Protein 8JZA (pdb70)

B-factor: mean 22.75, std 13.38, range [10.28, 142.74]

Sequence (127 aa):
DVQLQASGGGSVQTGGSLRLSCAASGYSGSRYSMAWFRQVPGKEREEGLAFINDDGSRTHYEGSAKDRFGISRDNAQNTTMYLQQMNGLKPEDTAMYYCCAARESTWWIITVPLGEAEYPYWGQQGTQVTVSS

Secondary structure (DSSP, 8-state):
--EEEEE--EEEETT--EEEEEEEE--SS---EEEEEEE-TTS--EEEEEE-TTSS-EEE-TTHHHHEEEEEETTTTEEEEEE-S--GGG-EEEEEEEES---SSS---SGGG--EE---EEEEEE-

Solvent-accessible surface area: 6686 Å² total; per-residue (Å²): 141,25,114,16,122,8,51,37,32,32,102,24,137,54,54,17,66,35,142,0,26,0,42,20,66,36,227,69,88,42,124,24,0,2,0,0,2,45,74,31,97,78,122,139,69,102,17,7,0,1,1,3,37,76,31,62,66,48,40,40,67,51,50,2,131,129,43,14,25,12,58,39,47,34,102,111,72,13,0,32,0,88,0,52,33,1,86,58,124,2,28,1,62,0,45,0,0,0,35,106,68,73,18,156,156,94,28,11,83,39,67,106,78,5,93,72,72,10,157,28,17,78,0,55,7,72,124

Nearest PDB structures (foldseek):
  8jza-assembly1_A  TM=1.008E+00  e=4.138E-26  Camelus dromedarius
  4dka-assembly2_B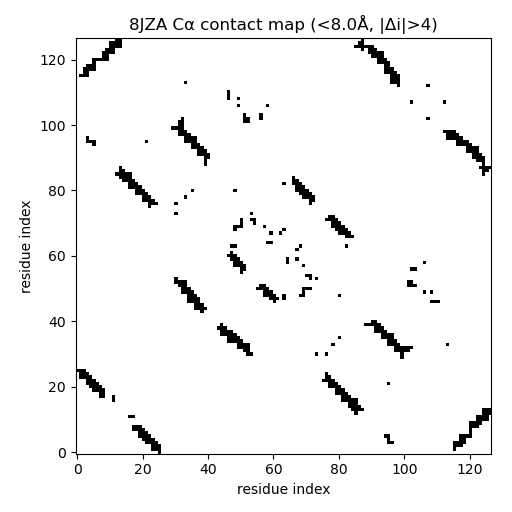  TM=9.286E-01  e=1.808E-17  Lama glama
  4tvs-assembly2_b  TM=9.311E-01  e=6.596E-17  Vicugna pacos
  6f0d-assembly2_A  TM=9.238E-01  e=1.403E-16  Lama glama
  8sos-assembly1_G-2  TM=9.219E-01  e=2.539E-16  Lama glama

Foldseek 3Di:
DKAKDKDFADEDEAQAKTKIKIAIDDPDPFQWWKFKWWDFPPGDIFTAKTAFRQRPDIDGPDCCVVFWDKDDDPVRRMIMIMGGRDDQRPFTWMKMFTDRDGDDPDTPTDPVRTPYIHGTGTHGYYD

Radius of gyration: 13.73 Å; Cα contacts (8 Å, |Δi|>4): 349; chains: 1; bounding box: 38×22×36 Å

Structure (mmCIF, N/CA/C/O backbone):
data_8JZA
#
_entry.id   8JZA
#
_cell.length_a   38.751
_cell.length_b   47.589
_cell.length_c   64.237
_cell.angle_alpha   90.000
_cell.angle_beta   90.000
_cell.angle_gamma   90.000
#
_symmetry.space_group_name_H-M   'P 21 21 21'
#
loop_
_entity.id
_entity.type
_entity.pdbx_description
1 polymer 'single domain antibody kt75 of human Thyroglobulin'
2 non-polymer 'ACETATE ION'
3 non-polymer 'POTASSIUM ION'
4 water water
#
loop_
_atom_site.group_PDB
_atom_site.id
_atom_site.type_symbol
_atom_site.label_atom_id
_atom_site.label_alt_id
_atom_site.label_comp_id
_atom_site.label_asym_id
_atom_site.label_entity_id
_atom_site.label_seq_id
_atom_site.pdbx_PDB_ins_code
_atom_site.Cartn_x
_atom_site.Cartn_y
_atom_site.Cartn_z
_atom_site.occupancy
_atom_site.B_iso_or_equiv
_atom_site.auth_seq_id
_atom_site.auth_comp_id
_atom_site.auth_asym_id
_atom_site.auth_atom_id
_atom_site.pdbx_PDB_model_num
ATOM 1 N N . ASP A 1 2 ? 2.433 -3.804 23.279 1.000 58.133 2 ASP A N 1
ATOM 2 C CA . ASP A 1 2 ? 2.362 -3.628 21.802 1.000 52.266 2 ASP A CA 1
ATOM 3 C C . ASP A 1 2 ? 3.025 -2.307 21.401 1.000 48.284 2 ASP A C 1
ATOM 4 O O . ASP A 1 2 ? 2.378 -1.334 21.037 1.000 62.838 2 ASP A O 1
ATOM 13 N N . VAL A 1 3 ? 4.342 -2.286 21.481 1.000 37.607 3 VAL A N 1
ATOM 14 C CA . VAL A 1 3 ? 5.141 -1.107 21.214 1.000 32.033 3 VAL A CA 1
ATOM 15 C C . VAL A 1 3 ? 5.903 -1.430 19.940 1.000 33.058 3 VAL A C 1
ATOM 16 O O . VAL A 1 3 ? 6.492 -2.508 19.850 1.000 38.261 3 VAL A O 1
ATOM 29 N N . GLN A 1 4 ? 5.918 -0.501 18.978 1.000 29.343 4 GLN A N 1
ATOM 30 C CA . GLN A 1 4 ? 6.714 -0.691 17.780 1.000 29.573 4 GLN A CA 1
ATOM 31 C C . GLN A 1 4 ? 7.622 0.525 17.635 1.000 23.682 4 GLN A C 1
ATOM 32 O O . GLN A 1 4 ? 7.179 1.643 17.890 1.000 30.437 4 GLN A O 1
ATOM 46 N N . LEU A 1 5 ? 8.895 0.256 17.324 1.000 22.265 5 LEU A N 1
ATOM 47 C CA . LEU A 1 5 ? 9.914 1.284 17.113 1.000 19.692 5 LEU A CA 1
ATOM 48 C C . LEU A 1 5 ? 10.420 1.202 15.673 1.000 22.057 5 LEU A C 1
ATOM 49 O O . LEU A 1 5 ? 10.753 0.121 15.186 1.000 25.382 5 LEU A O 1
ATOM 65 N N . GLN A 1 6 ? 10.548 2.372 15.049 1.000 24.232 6 GLN A N 1
ATOM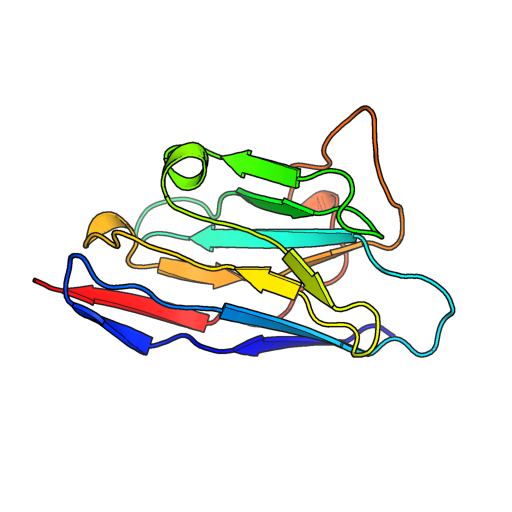 66 C CA . GLN A 1 6 ? 11.124 2.483 13.720 1.000 28.585 6 GLN A CA 1
ATOM 67 C C . GLN A 1 6 ? 12.260 3.497 13.707 1.000 23.582 6 GLN A C 1
ATOM 68 O O . GLN A 1 6 ? 12.048 4.674 13.995 1.000 28.697 6 GLN A O 1
ATOM 80 N N . ALA A 1 7 ? 13.482 2.991 13.436 1.000 26.712 7 ALA A N 1
ATOM 81 C CA . ALA A 1 7 ? 14.668 3.829 13.297 1.000 24.395 7 ALA A CA 1
ATOM 82 C C . ALA A 1 7 ? 14.895 4.211 11.837 1.000 27.174 7 ALA A C 1
ATOM 83 O O . ALA A 1 7 ? 14.746 3.398 10.909 1.000 38.051 7 ALA A O 1
ATOM 89 N N . SER A 1 8 ? 15.270 5.476 11.655 1.000 25.937 8 SER A N 1
ATOM 90 C CA . SER A 1 8 ? 15.521 5.989 10.322 1.000 28.899 8 SER A CA 1
ATOM 91 C C . SER A 1 8 ? 16.543 7.099 10.350 1.000 24.990 8 SER A C 1
ATOM 92 O O . SER A 1 8 ? 16.891 7.579 11.416 1.000 22.562 8 SER A O 1
ATOM 99 N N . GLY A 1 9 ? 17.002 7.445 9.153 1.000 26.497 9 GLY A N 1
ATOM 100 C CA . GLY A 1 9 ? 17.906 8.552 8.972 1.000 23.189 9 GLY A CA 1
ATOM 101 C C . GLY A 1 9 ? 19.331 8.123 8.668 1.000 24.409 9 GLY A C 1
ATOM 102 O O . GLY A 1 9 ? 20.162 8.981 8.465 1.000 29.276 9 GLY A O 1
ATOM 106 N N . GLY A 1 10 ? 19.610 6.833 8.624 1.000 26.107 10 GLY A N 1
ATOM 107 C CA . GLY A 1 10 ? 20.956 6.384 8.332 1.000 27.194 10 GLY A CA 1
ATOM 108 C C . GLY A 1 10 ? 21.337 6.619 6.873 1.000 27.267 10 GLY A C 1
ATOM 109 O O . GLY A 1 10 ? 20.539 6.969 6.022 1.000 32.821 10 GLY A O 1
ATOM 113 N N . GLY A 1 11 ? 22.612 6.423 6.607 1.000 25.851 11 GLY A N 1
ATOM 114 C CA . GLY A 1 11 ? 23.130 6.524 5.261 1.000 28.968 11 GLY A CA 1
ATOM 115 C C . GLY A 1 11 ? 24.614 6.828 5.299 1.000 25.734 11 GLY A C 1
ATOM 116 O O . GLY A 1 11 ? 25.278 6.569 6.298 1.000 25.808 11 GLY A O 1
ATOM 120 N N . SER A 1 12 ? 25.082 7.375 4.180 1.000 27.749 12 SER A N 1
ATOM 121 C CA . SER A 1 12 ? 26.480 7.662 3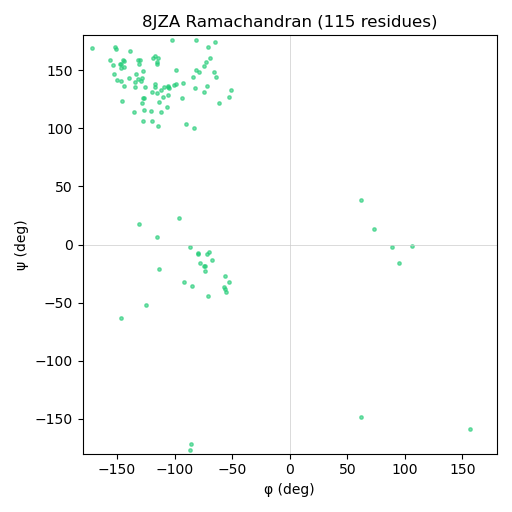.939 1.000 28.236 12 SER A CA 1
ATOM 122 C C . SER A 1 12 ? 26.712 9.139 4.188 1.000 29.872 12 SER A C 1
ATOM 123 O O . SER A 1 12 ? 25.889 9.967 3.793 1.000 40.283 12 SER A O 1
ATOM 130 N N . VAL A 1 13 ? 27.806 9.456 4.865 1.000 26.781 13 VAL A N 1
ATOM 131 C CA . VAL A 1 13 ? 28.119 10.843 5.148 1.000 28.671 13 VAL A CA 1
ATOM 132 C C . VAL A 1 13 ? 29.629 11.030 5.075 1.000 24.084 13 VAL A C 1
ATOM 133 O O . VAL A 1 13 ? 30.401 10.077 5.203 1.000 26.237 13 VAL A O 1
ATOM 143 N N . GLN A 1 14 ? 30.032 12.258 4.750 1.000 26.279 14 GLN A N 1
ATOM 144 C CA . GLN A 1 14 ? 31.450 12.546 4.664 1.000 28.397 14 GLN A CA 1
ATOM 145 C C . GLN A 1 14 ? 31.988 12.809 6.068 1.000 26.013 14 GLN A C 1
ATOM 146 O O . GLN A 1 14 ? 31.297 13.394 6.877 1.000 24.180 14 GLN A O 1
ATOM 157 N N . THR A 1 15 ? 33.255 12.496 6.320 1.000 24.862 15 THR A N 1
ATOM 158 C CA . THR A 1 15 ? 33.928 12.876 7.550 1.000 23.646 15 THR A CA 1
ATOM 159 C C . THR A 1 15 ? 33.755 14.367 7.829 1.000 23.078 15 THR A C 1
ATOM 160 O O . THR A 1 15 ? 33.915 15.199 6.939 1.000 23.644 15 THR A O 1
ATOM 170 N N . GLY A 1 16 ? 33.406 14.671 9.078 1.000 20.024 16 GLY A N 1
ATOM 171 C CA . GLY A 1 16 ? 33.156 16.027 9.522 1.000 20.240 16 GLY A CA 1
ATOM 172 C C . GLY A 1 16 ? 31.686 16.411 9.478 1.000 19.448 16 GLY A C 1
ATOM 173 O O . GLY A 1 16 ? 31.331 17.412 10.061 1.000 20.801 16 GLY A O 1
ATOM 177 N N . GLY A 1 17 ? 30.877 15.621 8.762 1.000 19.674 17 GLY A N 1
ATOM 178 C CA . GLY A 1 17 ? 29.491 15.948 8.563 1.000 19.426 17 GLY A CA 1
ATOM 179 C C . GLY A 1 17 ? 28.631 15.560 9.745 1.000 17.177 17 GLY A C 1
ATOM 180 O O . GLY A 1 17 ? 29.077 14.988 10.729 1.000 17.978 17 GLY A O 1
ATOM 184 N N . SER A 1 18 ? 27.365 15.934 9.602 1.000 18.452 18 SER A N 1
ATOM 185 C CA . SER A 1 18 ? 26.331 15.682 10.580 1.000 17.405 18 SER A CA 1
ATOM 186 C C . SER A 1 18 ? 25.267 14.731 9.993 1.000 16.673 18 SER A C 1
ATOM 187 O O . SER A 1 18 ? 24.995 14.733 8.795 1.000 20.251 18 SER A O 1
ATOM 195 N N . LEU A 1 19 ? 24.575 14.024 10.887 1.000 16.842 19 LEU A N 1
ATOM 196 C CA . LEU A 1 19 ? 23.453 13.181 10.522 1.000 17.556 19 LEU A CA 1
ATOM 197 C C . LEU A 1 19 ? 22.509 13.150 11.708 1.000 16.941 19 LEU A C 1
ATOM 198 O O . LEU A 1 19 ? 22.978 13.071 12.835 1.000 16.406 19 LEU A O 1
ATOM 214 N N . ARG A 1 20 ? 21.209 13.172 11.416 1.000 17.616 20 ARG A N 1
ATOM 215 C CA . ARG A 1 20 ? 20.204 13.054 12.442 1.000 15.777 20 ARG A CA 1
ATOM 216 C C . ARG A 1 20 ? 19.435 11.742 12.262 1.000 16.438 20 ARG A C 1
ATOM 217 O O . ARG A 1 20 ? 18.884 11.447 11.177 1.000 22.150 20 ARG A O 1
ATOM 237 N N . LEU A 1 21 ? 19.453 10.924 13.310 1.000 14.145 21 LEU A N 1
ATOM 238 C CA . LEU A 1 21 ? 18.620 9.732 13.311 1.000 14.185 21 LEU A CA 1
ATOM 239 C C . LEU A 1 21 ? 17.344 9.989 14.110 1.000 14.051 21 LEU A C 1
ATOM 240 O O . LEU A 1 21 ? 17.337 10.800 15.028 1.000 15.199 21 LEU A O 1
ATOM 256 N N . SER A 1 22 ? 16.269 9.312 13.727 1.000 15.726 22 SER A N 1
ATOM 257 C CA . SER A 1 22 ? 15.005 9.417 14.437 1.000 18.045 22 SER A CA 1
ATOM 258 C C . SER A 1 22 ? 14.523 8.023 14.797 1.000 16.886 22 SER A C 1
ATOM 259 O O . SER A 1 22 ? 14.847 7.023 14.158 1.000 18.351 22 SER A O 1
ATOM 266 N N . CYS A 1 23 ? 13.810 7.970 15.909 1.000 16.831 23 CYS A N 1
ATOM 267 C CA . CYS A 1 23 ? 13.193 6.750 16.357 1.000 17.539 23 CYS A CA 1
ATOM 268 C C . CYS A 1 23 ? 11.773 7.083 16.797 1.000 21.702 23 CYS A C 1
ATOM 269 O O . CYS A 1 23 ? 11.575 7.822 17.783 1.000 21.849 23 CYS A O 1
ATOM 276 N N . ALA A 1 24 ? 10.811 6.525 16.044 1.000 24.349 24 ALA A N 1
ATOM 277 C CA . ALA A 1 24 ? 9.417 6.810 16.290 1.000 31.445 24 ALA A CA 1
ATOM 278 C C . ALA A 1 24 ? 8.792 5.599 16.961 1.000 28.426 24 ALA A C 1
ATOM 279 O O . ALA A 1 24 ? 9.023 4.463 16.542 1.000 29.947 24 ALA A O 1
ATOM 286 N N . ALA A 1 25 ? 8.118 5.858 18.081 1.000 33.749 25 ALA A N 1
ATOM 287 C CA . ALA A 1 25 ? 7.465 4.806 18.842 1.000 31.383 25 ALA A CA 1
ATOM 288 C C . ALA A 1 25 ? 5.960 4.871 18.629 1.000 41.709 25 ALA A C 1
ATOM 289 O O . ALA A 1 25 ? 5.379 5.949 18.578 1.000 40.298 25 ALA A O 1
ATOM 296 N N . SER A 1 26 ? 5.367 3.709 18.429 1.000 45.590 26 SER A N 1
ATOM 297 C CA . SER A 1 26 ? 3.911 3.615 18.396 1.000 61.790 26 SER A CA 1
ATOM 298 C C . SER A 1 26 ? 3.531 2.829 19.641 1.000 119.027 26 SER A C 1
ATOM 299 O O . SER A 1 26 ? 3.996 1.715 19.780 1.000 44.878 26 SER A O 1
ATOM 302 N N . GLY A 1 27 ? 2.833 3.465 20.583 1.000 99.849 27 GLY A N 1
ATOM 303 C CA . GLY A 1 27 ? 2.204 2.798 21.719 1.000 96.043 27 GLY A CA 1
ATOM 304 C C . GLY A 1 27 ? 0.899 3.514 22.059 1.000 142.738 27 GLY A C 1
ATOM 305 O O . GLY A 1 27 ? 0.920 4.726 22.287 1.000 135.286 27 GLY A O 1
ATOM 306 N N . TYR A 1 28 ? -0.219 2.782 22.068 1.000 109.826 28 TYR A N 1
ATOM 307 C CA . TYR A 1 28 ? -1.519 3.404 22.303 1.000 100.925 28 TYR A CA 1
ATOM 308 C C . TYR A 1 28 ? -1.688 3.799 23.772 1.000 87.076 28 TYR A C 1
ATOM 309 O O . TYR A 1 28 ? -2.544 4.627 24.089 1.000 84.136 28 TYR A O 1
ATOM 318 N N . SER A 1 29 ? -0.860 3.211 24.649 1.000 86.379 29 SER A N 1
ATOM 319 C CA . SER A 1 29 ? -0.891 3.446 26.090 1.000 66.740 29 SER A CA 1
ATOM 320 C C . SER A 1 29 ? -0.528 4.891 26.446 1.000 50.326 29 SER A C 1
ATOM 321 O O . SER A 1 29 ? -0.098 5.689 25.609 1.000 54.026 29 SER A O 1
ATOM 324 N N . GLY A 1 30 ? -0.651 5.202 27.736 1.000 38.875 30 GLY A N 1
ATOM 325 C CA . GLY A 1 30 ? -0.430 6.552 28.226 1.000 42.193 30 GLY A CA 1
ATOM 326 C C . GLY A 1 30 ? 0.977 6.777 28.773 1.000 47.257 30 GLY A C 1
ATOM 327 O O . GLY A 1 30 ? 1.168 7.685 29.567 1.000 39.534 30 GLY A O 1
ATOM 331 N N . SER A 1 31 ? 1.950 5.968 28.346 1.000 44.639 31 SER A N 1
ATOM 332 C CA . SER A 1 31 ? 3.311 6.110 28.835 1.000 41.846 31 SER A CA 1
ATOM 333 C C . SER A 1 31 ? 4.182 6.734 27.752 1.000 30.998 31 SER A C 1
ATOM 334 O O . SER A 1 31 ? 4.051 6.409 26.589 1.000 37.698 31 SER A O 1
ATOM 342 N N . ARG A 1 32 ? 5.003 7.702 28.142 1.000 26.238 32 ARG A N 1
ATOM 343 C CA . ARG A 1 32 ? 6.082 8.216 27.304 1.000 22.529 32 ARG A CA 1
ATOM 344 C C . ARG A 1 32 ? 7.317 7.385 27.620 1.000 19.279 32 ARG A C 1
ATOM 345 O O . ARG A 1 32 ? 7.873 7.517 28.702 1.000 21.510 32 ARG A O 1
ATOM 365 N N . TYR A 1 33 ? 7.657 6.474 26.753 1.000 17.215 33 TYR A N 1
ATOM 366 C CA . TYR A 1 33 ? 8.703 5.504 26.992 1.000 15.262 33 TYR A CA 1
ATOM 367 C C . TYR A 1 33 ? 10.036 6.230 27.122 1.000 14.372 33 TYR A C 1
ATOM 368 O O . TYR A 1 33 ? 10.297 7.196 26.395 1.000 17.415 33 TYR A O 1
ATOM 385 N N . SER A 1 34 ? 10.902 5.727 27.996 1.000 12.144 34 SER A N 1
ATOM 386 C CA . SER A 1 34 ? 12.278 6.176 28.035 1.000 10.922 34 SER A CA 1
ATOM 387 C C . SER A 1 34 ? 13.072 5.401 26.987 1.000 11.844 34 SER A C 1
ATOM 388 O O . SER A 1 34 ? 12.778 4.235 26.718 1.000 13.055 34 SER A O 1
ATOM 396 N N . MET A 1 35 ? 14.037 6.076 26.351 1.000 11.669 35 MET A N 1
ATOM 397 C CA . MET A 1 35 ? 14.558 5.518 25.121 1.000 11.902 35 MET A CA 1
ATOM 398 C C . MET A 1 35 ? 16.082 5.672 25.076 1.000 11.235 35 MET A C 1
ATOM 399 O O . MET A 1 35 ? 16.688 6.383 25.900 1.000 11.109 35 MET A O 1
ATOM 413 N N . ALA A 1 36 ? 16.691 4.941 24.131 1.000 11.649 36 ALA A N 1
ATOM 414 C CA . ALA A 1 36 ? 18.133 4.928 24.007 1.000 10.494 36 ALA A CA 1
ATOM 415 C C . ALA A 1 36 ? 18.519 4.606 22.594 1.000 11.262 36 ALA A C 1
ATOM 416 O O . ALA A 1 36 ? 17.815 3.913 21.883 1.000 12.201 36 ALA A O 1
ATOM 423 N N . TRP A 1 37 ? 19.726 5.076 22.239 1.000 11.394 37 TRP A N 1
ATOM 424 C CA . TRP A 1 37 ? 20.436 4.650 21.050 1.000 11.341 37 TRP A CA 1
ATOM 425 C C . TRP A 1 37 ? 21.623 3.805 21.519 1.000 11.699 37 TRP A C 1
ATOM 426 O O . TRP A 1 37 ? 22.349 4.187 22.454 1.000 12.579 37 TRP A O 1
ATOM 447 N N . PHE A 1 38 ? 21.812 2.692 20.842 1.000 12.907 38 PHE A N 1
ATOM 448 C CA . PHE A 1 38 ? 22.945 1.802 20.935 1.000 13.132 38 PHE A CA 1
ATOM 449 C C . PHE A 1 38 ? 23.592 1.765 19.554 1.000 13.849 38 PHE A C 1
ATOM 450 O O . PHE A 1 38 ? 22.952 2.035 18.554 1.000 14.992 38 PHE A O 1
ATOM 467 N N . ARG A 1 39 ? 24.863 1.352 19.469 1.000 13.846 39 ARG A N 1
ATOM 468 C CA . ARG A 1 39 ? 25.462 1.075 18.169 1.000 14.552 39 ARG A CA 1
ATOM 469 C C . ARG A 1 39 ? 26.414 -0.093 18.280 1.000 14.607 39 ARG A C 1
ATOM 470 O O . ARG A 1 39 ? 26.959 -0.367 19.339 1.000 15.722 39 ARG A O 1
ATOM 491 N N . GLN A 1 40 ? 26.640 -0.709 17.125 1.000 14.793 40 GLN A N 1
ATOM 492 C CA . GLN A 1 40 ? 27.623 -1.774 17.039 1.000 15.315 40 GLN A CA 1
ATOM 493 C C . GLN A 1 40 ? 28.578 -1.446 15.903 1.000 16.616 40 GLN A C 1
ATOM 494 O O . GLN A 1 40 ? 28.207 -1.469 14.725 1.000 16.174 40 GLN A O 1
ATOM 508 N N . VAL A 1 41 ? 29.782 -1.032 16.305 1.000 17.279 41 VAL A N 1
ATOM 509 C CA . VAL A 1 41 ? 30.839 -0.807 15.336 1.000 19.408 41 VAL A CA 1
ATOM 510 C C . VAL A 1 41 ? 31.456 -2.136 14.920 1.000 18.257 41 VAL A C 1
ATOM 511 O O . VAL A 1 41 ? 31.435 -3.082 15.682 1.000 19.955 41 VAL A O 1
ATOM 515 N N . PRO A 1 42 ? 31.943 -2.273 13.675 1.000 23.731 42 PRO A N 1
ATOM 516 C CA . PRO A 1 42 ? 32.489 -3.539 13.203 1.000 24.511 42 PRO A CA 1
ATOM 517 C C . PRO A 1 42 ? 33.558 -4.072 14.151 1.000 21.672 42 PRO A C 1
ATOM 518 O O . PRO A 1 42 ? 34.490 -3.380 14.573 1.000 26.540 42 PRO A O 1
ATOM 529 N N . GLY A 1 43 ? 33.362 -5.318 14.552 1.000 21.372 43 GLY A N 1
ATOM 530 C CA . GLY A 1 43 ? 34.299 -6.043 15.386 1.000 25.252 43 GLY A CA 1
ATOM 531 C C . GLY A 1 43 ? 34.110 -5.886 16.890 1.000 25.965 43 GLY A C 1
ATOM 532 O O . GLY A 1 43 ? 34.803 -6.555 17.660 1.000 31.773 43 GLY A O 1
ATOM 536 N N . LYS A 1 44 ? 33.135 -5.057 17.280 1.000 22.860 44 LYS A N 1
ATOM 537 C CA . LYS A 1 44 ? 32.916 -4.704 18.669 1.000 22.930 44 LYS A CA 1
ATOM 538 C C . LYS A 1 44 ? 31.535 -5.212 19.080 1.000 21.482 44 LYS A C 1
ATOM 539 O O . LYS A 1 44 ? 30.678 -5.486 18.242 1.000 24.306 44 LYS A O 1
ATOM 549 N N . GLU A 1 45 ? 31.301 -5.316 20.382 1.000 26.080 45 GLU A N 1
ATOM 550 C CA . GLU A 1 45 ? 29.973 -5.608 20.876 1.000 24.513 45 GLU A CA 1
ATOM 551 C C . GLU A 1 45 ? 29.116 -4.364 20.705 1.000 22.493 45 GLU A C 1
ATOM 552 O O . GLU A 1 45 ? 29.608 -3.249 20.597 1.000 22.698 45 GLU A O 1
ATOM 564 N N . ARG A 1 46 ? 27.816 -4.575 20.661 1.000 20.393 4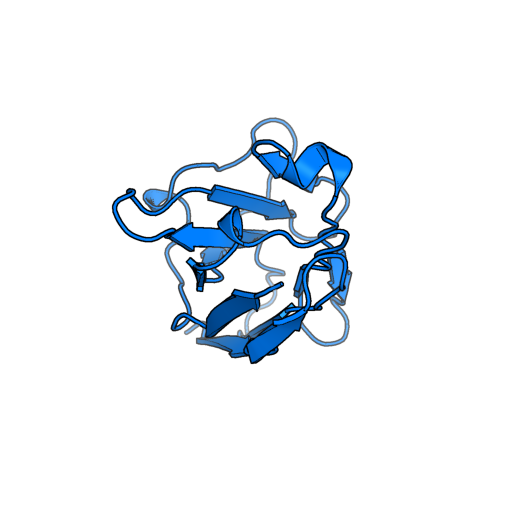6 ARG A N 1
ATOM 565 C CA . ARG A 1 46 ? 26.890 -3.473 20.688 1.000 19.553 46 ARG A CA 1
ATOM 566 C C . ARG A 1 46 ? 27.058 -2.750 22.012 1.000 21.695 46 ARG A C 1
ATOM 567 O O . ARG A 1 46 ? 27.233 -3.391 23.040 1.000 27.130 46 ARG A O 1
ATOM 588 N N A GLU A 1 47 ? 26.969 -1.418 21.960 0.500 16.849 47 GLU A N 1
ATOM 589 N N B GLU A 1 47 ? 27.012 -1.412 21.959 0.500 16.528 47 GLU A N 1
ATOM 590 C CA A GLU A 1 47 ? 27.228 -0.594 23.130 0.500 18.638 47 GLU A CA 1
ATOM 591 C CA B GLU A 1 47 ? 27.316 -0.554 23.098 0.500 19.150 47 GLU A CA 1
ATOM 592 C C A GLU A 1 47 ? 26.215 0.544 23.198 0.500 15.279 47 GLU A C 1
ATOM 593 C C B GLU A 1 47 ? 26.268 0.555 23.203 0.500 15.932 47 GLU A C 1
ATOM 594 O O A GLU A 1 47 ? 25.729 1.030 22.180 0.500 14.154 47 GLU A O 1
ATOM 595 O O B GLU A 1 47 ? 25.832 1.084 22.194 0.500 14.675 47 GLU A O 1
ATOM 618 N N . GLY A 1 48 ? 25.933 0.960 24.428 1.000 16.641 48 GLY A N 1
ATOM 619 C CA . GLY A 1 48 ? 25.067 2.100 24.620 1.000 15.246 48 GLY A CA 1
ATOM 620 C C . GLY A 1 48 ? 25.750 3.362 24.109 1.000 14.300 48 GLY A C 1
ATOM 621 O O . GLY A 1 48 ? 26.982 3.548 24.190 1.000 16.840 48 GLY A O 1
ATOM 625 N N . LEU A 1 49 ? 24.959 4.294 23.611 1.000 13.063 49 LEU A N 1
ATOM 626 C CA . LEU A 1 49 ? 25.465 5.542 23.091 1.000 11.562 49 LEU A CA 1
ATOM 627 C C . LEU A 1 49 ? 24.828 6.773 23.743 1.000 11.803 49 LEU A C 1
ATOM 628 O O . LEU A 1 49 ? 25.529 7.698 24.149 1.000 12.345 49 LEU A O 1
ATOM 644 N N . ALA A 1 50 ? 23.485 6.838 23.776 1.000 11.580 50 ALA A N 1
ATOM 645 C CA . ALA A 1 50 ? 22.808 7.999 24.312 1.000 11.260 50 ALA A CA 1
ATOM 646 C C . ALA A 1 50 ? 21.440 7.579 24.842 1.000 11.188 50 ALA A C 1
ATOM 647 O O . ALA A 1 50 ? 20.830 6.681 24.276 1.000 12.099 50 ALA A O 1
ATOM 654 N N . PHE A 1 51 ? 21.020 8.263 25.918 1.000 10.655 51 PHE A N 1
ATOM 655 C CA . PHE A 1 51 ? 19.858 7.810 26.691 1.000 10.324 51 PHE A CA 1
ATOM 656 C C . PHE A 1 51 ? 19.047 9.035 27.074 1.000 11.004 51 PHE A C 1
ATOM 657 O O . PHE A 1 51 ? 19.603 10.071 27.421 1.000 11.742 51 PHE A O 1
ATOM 674 N N . ILE A 1 52 ? 17.704 8.891 27.065 1.000 10.764 52 ILE A N 1
ATOM 675 C CA . ILE A 1 52 ? 16.817 9.991 27.393 1.000 11.031 52 ILE A CA 1
ATOM 676 C C . ILE A 1 52 ? 15.597 9.461 28.144 1.000 11.027 52 ILE A C 1
ATOM 677 O O . ILE A 1 52 ? 15.055 8.413 27.809 1.000 11.559 52 ILE A O 1
ATOM 693 N N . ASN A 1 53 ? 15.232 10.191 29.208 1.000 10.282 53 ASN A N 1
ATOM 694 C CA . ASN A 1 53 ? 14.065 9.757 29.976 1.000 11.142 53 ASN A CA 1
ATOM 695 C C . ASN A 1 53 ? 12.775 10.302 29.370 1.000 10.548 53 ASN A C 1
ATOM 696 O O . ASN A 1 53 ? 12.768 10.834 28.270 1.000 10.986 53 ASN A O 1
ATOM 707 N N . ASP A 1 54 ? 11.673 10.099 30.121 1.000 11.228 54 ASP A N 1
ATOM 708 C CA . ASP A 1 54 ? 10.336 10.272 29.538 1.000 11.310 54 ASP A CA 1
ATOM 709 C C . ASP A 1 54 ? 10.086 11.639 28.932 1.000 11.794 54 ASP A C 1
ATOM 710 O O . ASP A 1 54 ? 9.391 11.739 27.927 1.000 13.343 54 ASP A O 1
ATOM 719 N N . ASP A 1 55 ? 10.602 12.695 29.578 1.000 11.980 55 ASP A N 1
ATOM 720 C CA . ASP A 1 55 ? 10.321 14.055 29.178 1.000 13.078 55 ASP A CA 1
ATOM 721 C C . ASP A 1 55 ? 11.562 14.794 28.681 1.000 13.105 55 ASP A C 1
ATOM 722 O O . ASP A 1 55 ? 11.504 15.983 28.425 1.000 15.756 55 ASP A O 1
ATOM 731 N N . GLY A 1 56 ? 12.681 14.088 28.546 1.000 12.612 56 GLY A N 1
ATOM 732 C CA . GLY A 1 56 ? 13.910 14.758 28.125 1.000 12.922 56 GLY A CA 1
ATOM 733 C C . GLY A 1 56 ? 14.586 15.643 29.166 1.000 13.625 56 GLY A C 1
ATOM 734 O O . GLY A 1 56 ? 15.518 16.367 28.840 1.000 17.254 56 GLY A O 1
ATOM 738 N N . SER A 1 57 ? 14.159 15.513 30.407 1.000 12.291 57 SER A N 1
ATOM 739 C CA . SER A 1 57 ? 14.758 16.246 31.502 1.000 13.162 57 SER A CA 1
ATOM 740 C C . SER A 1 57 ? 16.080 15.630 31.945 1.000 12.826 57 SER A C 1
ATOM 741 O O . SER A 1 57 ? 16.850 16.330 32.610 1.000 17.035 57 SER A O 1
ATOM 749 N N . ARG A 1 58 ? 16.383 14.400 31.567 1.000 12.148 58 ARG A N 1
ATOM 750 C CA . ARG A 1 58 ? 17.673 13.792 31.835 1.000 13.839 58 ARG A CA 1
ATOM 751 C C . ARG A 1 58 ? 18.130 13.132 30.556 1.000 12.679 58 ARG A C 1
ATOM 752 O O . ARG A 1 58 ? 17.371 12.435 29.868 1.000 12.055 58 ARG A O 1
ATOM 773 N N . THR A 1 59 ? 19.427 13.352 30.264 1.000 12.536 59 THR A N 1
ATOM 774 C CA . THR A 1 59 ? 20.108 12.682 29.174 1.000 12.488 59 THR A CA 1
ATOM 775 C C . THR A 1 59 ? 21.439 12.129 29.694 1.000 12.574 59 THR A C 1
ATOM 776 O O . THR A 1 59 ? 21.980 12.622 30.689 1.000 15.441 59 THR A O 1
ATOM 787 N N . HIS A 1 60 ? 21.956 11.144 28.960 1.000 11.714 60 HIS A N 1
ATOM 788 C CA . HIS A 1 60 ? 23.250 10.565 29.276 1.000 12.895 60 HIS A CA 1
ATOM 789 C C . HIS A 1 60 ? 23.883 10.173 27.958 1.000 11.587 60 HIS A C 1
ATOM 790 O O . HIS A 1 60 ? 23.204 9.634 27.090 1.000 11.190 60 HIS A O 1
ATOM 804 N N . TYR A 1 61 ? 25.213 10.392 27.851 1.000 11.905 61 TYR A N 1
ATOM 805 C CA . TYR A 1 61 ? 25.956 10.054 26.653 1.000 11.477 61 TYR A CA 1
ATOM 806 C C . TYR A 1 61 ? 27.157 9.211 27.062 1.000 11.649 61 TYR A C 1
ATOM 807 O O . TYR A 1 61 ? 27.805 9.477 28.073 1.000 12.699 61 TYR A O 1
ATOM 824 N N . GLU A 1 62 ? 27.493 8.238 26.240 1.000 11.806 62 GLU A N 1
ATOM 825 C CA . GLU A 1 62 ? 28.698 7.431 26.396 1.000 12.173 62 GLU A CA 1
ATOM 826 C C . GLU A 1 62 ? 29.817 7.937 25.486 1.000 13.188 62 GLU A C 1
ATOM 827 O O . GLU A 1 62 ? 29.607 8.215 24.310 1.000 13.568 62 GLU A O 1
ATOM 839 N N . GLY A 1 63 ? 31.036 7.969 26.036 1.000 12.980 63 GLY A N 1
ATOM 840 C CA . GLY A 1 63 ? 32.191 8.256 25.202 1.000 12.724 63 GLY A CA 1
ATOM 841 C C . GLY A 1 63 ? 32.118 9.635 24.571 1.000 12.702 63 GLY A C 1
ATOM 842 O O . GLY A 1 63 ? 31.647 10.584 25.179 1.000 13.244 63 GLY A O 1
ATOM 846 N N . SER A 1 64 ? 32.684 9.749 23.370 1.000 13.223 64 SER A N 1
ATOM 847 C CA . SER A 1 64 ? 32.808 11.029 22.705 1.000 14.519 64 SER A CA 1
ATOM 848 C C . SER A 1 64 ? 31.467 11.565 22.239 1.000 15.657 64 SER A C 1
ATOM 849 O O . SER A 1 64 ? 31.416 12.716 21.894 1.000 15.459 64 SER A O 1
ATOM 857 N N . ALA A 1 65 ? 30.389 10.770 22.359 1.000 13.250 65 ALA A N 1
ATOM 858 C CA . ALA A 1 65 ? 29.050 11.328 22.220 1.000 13.398 65 ALA A CA 1
ATOM 859 C C . ALA A 1 65 ? 28.819 12.460 23.203 1.000 12.300 65 ALA A C 1
ATOM 860 O O . ALA A 1 65 ? 28.028 13.384 22.906 1.000 13.079 65 ALA A O 1
ATOM 867 N N . LYS A 1 66 ? 29.516 12.450 24.358 1.000 12.024 66 LYS A N 1
ATOM 868 C CA . LYS A 1 66 ? 29.404 13.572 25.279 1.000 12.752 66 LYS A CA 1
ATOM 869 C C . LYS A 1 66 ? 29.731 14.888 24.597 1.000 13.026 66 LYS A C 1
ATOM 870 O O . LYS A 1 66 ? 29.119 15.933 24.897 1.000 15.709 66 LYS A O 1
ATOM 889 N N . ASP A 1 67 ? 30.763 14.879 23.747 1.000 13.388 67 ASP A N 1
ATOM 890 C CA . ASP A 1 67 ? 31.218 16.089 23.100 1.000 14.989 67 ASP A CA 1
ATOM 891 C C . ASP A 1 67 ? 30.441 16.410 21.827 1.000 14.975 67 ASP A C 1
ATOM 892 O O . ASP A 1 67 ? 30.249 17.573 21.527 1.000 18.874 67 ASP A O 1
ATOM 901 N N . ARG A 1 68 ? 30.039 15.382 21.072 1.000 13.673 68 ARG A N 1
ATOM 902 C CA . ARG A 1 68 ? 29.657 15.586 19.690 1.000 14.421 68 ARG A CA 1
ATOM 903 C C . ARG A 1 68 ? 28.179 15.343 19.362 1.000 14.153 68 ARG A C 1
ATOM 904 O O . ARG A 1 68 ? 27.766 15.754 18.282 1.000 16.069 68 ARG A O 1
ATOM 925 N N . PHE A 1 69 ? 27.459 14.578 20.184 1.000 12.368 69 PHE A N 1
ATOM 926 C CA . PHE A 1 69 ? 26.126 14.131 19.822 1.000 12.727 69 PHE A CA 1
ATOM 927 C C . PHE A 1 69 ? 25.107 14.751 20.785 1.000 13.866 69 PHE A C 1
ATOM 928 O O . PHE A 1 69 ? 25.422 15.166 21.879 1.000 14.429 69 PHE A O 1
ATOM 945 N N . GLY A 1 70 ? 23.849 14.827 20.315 1.000 14.537 70 GLY A N 1
ATOM 946 C CA . GLY A 1 70 ? 22.747 15.297 21.135 1.000 13.613 70 GLY A CA 1
ATOM 947 C C . GLY A 1 70 ? 21.545 14.386 20.980 1.000 13.829 70 GLY A C 1
ATOM 948 O O . GLY A 1 70 ? 21.271 13.901 19.891 1.000 19.144 70 GLY A O 1
ATOM 952 N N . ILE A 1 71 ? 20.867 14.129 22.086 1.000 12.825 71 ILE A N 1
ATOM 953 C CA . ILE A 1 71 ? 19.642 13.334 22.087 1.000 13.100 71 ILE A CA 1
ATOM 954 C C . ILE A 1 71 ? 18.516 14.234 22.572 1.000 13.604 71 ILE A C 1
ATOM 955 O O . ILE A 1 71 ? 18.696 15.000 23.485 1.000 15.476 71 ILE A O 1
ATOM 971 N N . SER A 1 72 ? 17.365 14.123 21.909 1.000 13.484 72 SER A N 1
ATOM 972 C CA . SER A 1 72 ? 16.207 14.936 22.282 1.000 13.422 72 SER A CA 1
ATOM 973 C C . SER A 1 72 ? 14.961 14.150 21.893 1.000 13.630 72 SER A C 1
ATOM 974 O O . SER A 1 72 ? 15.024 13.136 21.222 1.000 14.981 72 SER A O 1
ATOM 982 N N . ARG A 1 73 ? 13.801 14.630 22.341 1.000 14.191 73 ARG A N 1
ATOM 983 C CA . ARG A 1 73 ? 12.576 13.966 21.948 1.000 14.816 73 ARG A CA 1
ATOM 984 C C . ARG A 1 73 ? 11.453 14.973 21.801 1.000 15.396 73 ARG A C 1
ATOM 985 O O . ARG A 1 73 ? 11.451 16.020 22.432 1.000 16.425 73 ARG A O 1
ATOM 1006 N N . ASP A 1 74 ? 10.520 14.607 20.918 1.000 16.083 74 ASP A N 1
ATOM 1007 C CA . ASP A 1 74 ? 9.289 15.361 20.690 1.000 18.269 74 ASP A CA 1
ATOM 1008 C C . ASP A 1 74 ? 8.116 14.504 21.139 1.000 19.787 74 ASP A C 1
ATOM 1009 O O . ASP A 1 74 ? 7.678 13.572 20.440 1.000 23.098 74 ASP A O 1
ATOM 1018 N N . ASN A 1 75 ? 7.603 14.813 22.305 1.000 24.078 75 ASN A N 1
ATOM 1019 C CA . ASN A 1 75 ? 6.543 13.976 22.839 1.000 24.214 75 ASN A CA 1
ATOM 1020 C C . ASN A 1 75 ? 5.177 14.274 22.240 1.000 33.017 75 ASN A C 1
ATOM 1021 O O . ASN A 1 75 ? 4.233 13.515 22.434 1.000 31.777 75 ASN A O 1
ATOM 1032 N N . ALA A 1 76 ? 5.067 15.336 21.455 1.000 26.507 76 ALA A N 1
ATOM 1033 C CA . ALA A 1 76 ? 3.823 15.548 20.716 1.000 28.491 76 ALA A CA 1
ATOM 1034 C C . ALA A 1 76 ? 3.681 14.591 19.509 1.000 28.346 76 ALA A C 1
ATOM 1035 O O . ALA A 1 76 ? 2.619 14.471 18.925 1.000 33.980 76 ALA A O 1
ATOM 1042 N N . GLN A 1 77 ? 4.779 13.975 19.030 1.000 26.794 77 GLN A N 1
ATOM 1043 C CA . GLN A 1 77 ? 4.678 13.010 17.940 1.000 28.803 77 GLN A CA 1
ATOM 1044 C C . GLN A 1 77 ? 5.419 11.715 18.254 1.000 29.098 77 GLN A C 1
ATOM 1045 O O . GLN A 1 77 ? 5.631 10.915 17.347 1.000 36.083 77 GLN A O 1
ATOM 1059 N N . ASN A 1 78 ? 5.729 11.476 19.538 1.000 25.692 78 ASN A N 1
ATOM 1060 C CA . ASN A 1 78 ? 6.301 10.239 20.011 1.000 37.233 78 ASN A CA 1
ATOM 1061 C C . ASN A 1 78 ? 7.548 9.843 19.223 1.000 34.675 78 ASN A C 1
ATOM 1062 O O . ASN A 1 78 ? 7.663 8.708 18.734 1.000 34.589 78 ASN A O 1
ATOM 1073 N N A THR A 1 79 ? 8.492 10.785 19.132 0.500 27.246 79 THR A N 1
ATOM 1074 N N B THR A 1 79 ? 8.516 10.772 19.141 0.500 29.518 79 THR A N 1
ATOM 1075 C CA A THR A 1 79 ? 9.720 10.522 18.419 0.500 21.851 79 THR A CA 1
ATOM 1076 C CA B THR A 1 79 ? 9.754 10.502 18.442 0.500 23.899 79 THR A CA 1
ATOM 1077 C C A THR A 1 79 ? 10.904 11.064 19.214 0.500 17.098 79 THR A C 1
ATOM 1078 C C B THR A 1 79 ? 10.932 11.072 19.218 0.500 17.202 79 THR A C 1
ATOM 1079 O O A THR A 1 79 ? 10.807 12.098 19.859 0.500 19.173 79 THR A O 1
ATOM 1080 O O B THR A 1 79 ? 10.877 12.122 19.838 0.500 19.212 79 THR A O 1
ATOM 1101 N N . MET A 1 80 ? 12.031 10.350 19.138 1.000 17.924 80 MET A N 1
ATOM 1102 C CA . MET A 1 80 ? 13.289 10.831 19.688 1.000 15.932 80 MET A CA 1
ATOM 1103 C C . MET A 1 80 ? 14.296 10.919 18.550 1.000 14.006 80 MET A C 1
ATOM 1104 O O . MET A 1 80 ? 14.183 10.257 17.515 1.000 16.340 80 MET A O 1
ATOM 1118 N N . TYR A 1 81 ? 15.323 11.729 18.796 1.000 13.592 81 TYR A N 1
ATOM 1119 C CA . TYR A 1 81 ? 16.307 12.043 17.778 1.000 13.505 81 TYR A CA 1
ATOM 1120 C C . TYR A 1 81 ? 17.717 11.920 18.350 1.000 14.034 81 TYR A C 1
ATOM 1121 O O . TYR A 1 81 ? 17.950 12.269 19.494 1.000 15.379 81 TYR A O 1
ATOM 1139 N N . LEU A 1 82 ? 18.639 11.499 17.468 1.000 13.369 82 LEU A N 1
ATOM 1140 C CA . LEU A 1 82 ? 20.050 11.571 17.767 1.000 13.848 82 LEU A CA 1
ATOM 1141 C C . LEU A 1 82 ? 20.715 12.452 16.707 1.000 13.766 82 LEU A C 1
ATOM 1142 O O . LEU A 1 82 ? 20.703 12.121 15.529 1.000 14.846 82 LEU A O 1
ATOM 1158 N N . GLN A 1 83 ? 21.240 13.601 17.129 1.000 13.851 83 GLN A N 1
ATOM 1159 C CA A GLN A 1 83 ? 21.970 14.441 16.229 0.400 14.730 83 GLN A CA 1
ATOM 1160 C CA B GLN A 1 83 ? 21.968 14.493 16.230 0.600 14.828 83 GLN A CA 1
ATOM 1161 C C . GLN A 1 83 ? 23.451 14.181 16.412 1.000 14.598 83 GLN A C 1
ATOM 1162 O O . GLN A 1 83 ? 23.968 14.388 17.480 1.000 17.889 83 GLN A O 1
ATOM 1189 N N . MET A 1 84 ? 24.067 13.663 15.359 1.000 13.499 84 MET A N 1
ATOM 1190 C CA . MET A 1 84 ? 25.477 13.331 15.401 1.000 14.777 84 MET A CA 1
ATOM 1191 C C . MET A 1 84 ? 26.247 14.352 14.590 1.000 15.705 84 MET A C 1
ATOM 1192 O O . MET A 1 84 ? 26.050 14.427 13.384 1.000 17.322 84 MET A O 1
ATOM 1206 N N . ASN A 1 85 ? 27.154 15.094 15.257 1.000 14.341 85 ASN A N 1
ATOM 1207 C CA . ASN A 1 85 ? 27.964 16.061 14.548 1.000 15.808 85 ASN A CA 1
ATOM 1208 C C . ASN A 1 85 ? 29.422 15.628 14.598 1.000 15.356 85 ASN A C 1
ATOM 1209 O O . ASN A 1 85 ? 29.809 14.813 15.397 1.000 16.941 85 ASN A O 1
ATOM 1220 N N . GLY A 1 86 ? 30.202 16.179 13.676 1.000 15.976 86 GLY A N 1
ATOM 1221 C CA . GLY A 1 86 ? 31.607 15.875 13.677 1.000 16.585 86 GLY A CA 1
ATOM 1222 C C . GLY A 1 86 ? 31.916 14.404 13.448 1.000 16.086 86 GLY A C 1
ATOM 1223 O O . GLY A 1 86 ? 32.779 13.818 14.107 1.000 16.737 86 GLY A O 1
ATOM 1227 N N . LEU A 1 87 ? 31.157 13.773 12.566 1.000 15.916 87 LEU A N 1
ATOM 1228 C CA . LEU A 1 87 ? 31.271 12.345 12.356 1.000 16.107 87 LEU A CA 1
ATOM 1229 C C . LEU A 1 87 ? 32.621 11.969 11.775 1.000 16.478 87 LEU A C 1
ATOM 1230 O O . LEU A 1 87 ? 33.269 12.726 11.050 1.000 19.426 87 LEU A O 1
ATOM 1246 N N . LYS A 1 88 ? 33.040 10.767 12.161 1.000 15.549 88 LYS A N 1
ATOM 1247 C CA . LYS A 1 88 ? 34.353 10.227 11.825 1.000 19.341 88 LYS A CA 1
ATOM 1248 C C . LYS A 1 88 ? 34.168 8.827 11.267 1.000 17.497 88 LYS A C 1
ATOM 1249 O O . LYS A 1 88 ? 33.194 8.155 11.593 1.000 17.873 88 LYS A O 1
ATOM 1267 N N . PRO A 1 89 ? 35.153 8.301 10.508 1.000 20.379 89 PRO A N 1
ATOM 1268 C CA . PRO A 1 89 ? 35.032 6.934 10.036 1.000 23.097 89 PRO A CA 1
ATOM 1269 C C . PRO A 1 89 ? 34.748 5.914 11.136 1.000 22.242 89 PRO A C 1
ATOM 1270 O O . PRO A 1 89 ? 34.023 4.950 10.931 1.000 25.117 89 PRO A O 1
ATOM 1281 N N . GLU A 1 90 ? 35.266 6.163 12.334 1.000 22.319 90 GLU A N 1
ATOM 1282 C CA . GLU A 1 90 ? 35.110 5.256 13.468 1.000 23.744 90 GLU A CA 1
ATOM 1283 C C . GLU A 1 90 ? 33.671 5.267 14.006 1.000 18.816 90 GLU A C 1
ATOM 1284 O O . GLU A 1 90 ? 33.329 4.413 14.816 1.000 20.363 90 GLU A O 1
ATOM 1296 N N . ASP A 1 91 ? 32.810 6.190 13.524 1.000 17.238 91 ASP A N 1
ATOM 1297 C CA . ASP A 1 91 ? 31.392 6.156 13.839 1.000 17.066 91 ASP A CA 1
ATOM 1298 C C . ASP A 1 91 ? 30.591 5.262 12.888 1.000 16.882 91 ASP A C 1
ATOM 1299 O O . ASP A 1 91 ? 29.403 5.052 13.088 1.000 16.862 91 ASP A O 1
ATOM 1308 N N . THR A 1 92 ? 31.227 4.664 11.893 1.000 17.454 92 THR A N 1
ATOM 1309 C CA . THR A 1 92 ? 30.579 3.715 11.003 1.000 17.633 92 THR A CA 1
ATOM 1310 C C . THR A 1 92 ? 30.091 2.528 11.819 1.000 18.330 92 THR A C 1
ATOM 1311 O O . THR A 1 92 ? 30.835 1.909 12.563 1.000 19.473 92 THR A O 1
ATOM 1322 N N . ALA A 1 93 ? 28.781 2.255 11.775 1.000 16.204 93 ALA A N 1
ATOM 1323 C CA . ALA A 1 93 ? 28.186 1.289 12.692 1.000 17.036 93 ALA A CA 1
ATOM 1324 C C . ALA A 1 93 ? 26.741 1.034 12.296 1.000 17.451 93 ALA A C 1
ATOM 1325 O O . ALA A 1 93 ? 26.125 1.842 11.609 1.000 16.956 93 ALA A O 1
ATOM 1332 N N . MET A 1 94 ? 26.16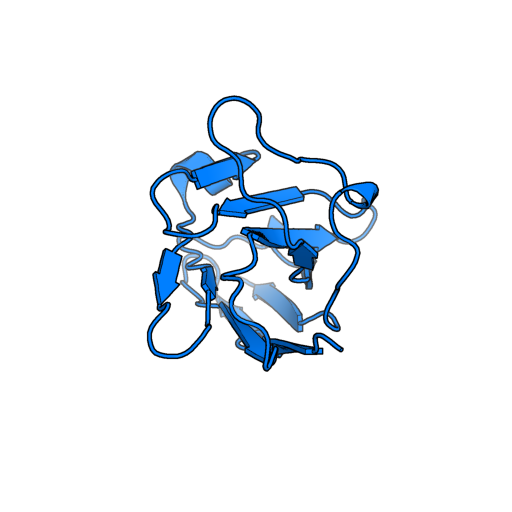2 -0.008 12.925 1.000 16.436 94 MET A N 1
ATOM 1333 C CA . MET A 1 94 ? 24.716 -0.201 12.905 1.000 16.613 94 MET A CA 1
ATOM 1334 C C . MET A 1 94 ? 24.161 0.459 14.163 1.00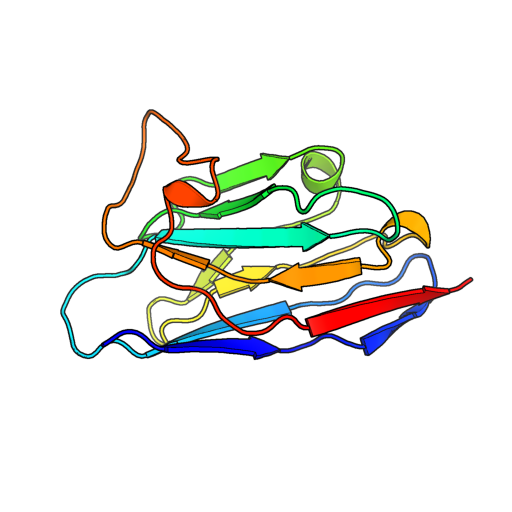0 16.320 94 MET A C 1
ATOM 1335 O O . MET A 1 94 ? 24.658 0.209 15.262 1.000 16.130 94 MET A O 1
ATOM 1349 N N . TYR A 1 95 ? 23.199 1.353 13.974 1.000 14.852 95 TYR A N 1
ATOM 1350 C CA . TYR A 1 95 ? 22.589 2.132 15.055 1.000 13.796 95 TYR A CA 1
ATOM 1351 C C . TYR A 1 95 ? 21.202 1.575 15.366 1.000 14.021 95 TYR A C 1
ATOM 1352 O O . TYR A 1 95 ? 20.412 1.339 14.461 1.000 16.463 95 TYR A O 1
ATOM 1370 N N . TYR A 1 96 ? 20.911 1.411 16.66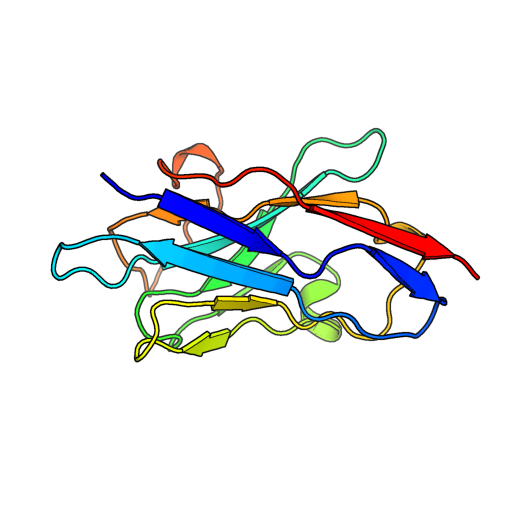4 1.000 13.058 96 TYR A N 1
ATOM 1371 C CA . TYR A 1 96 ? 19.662 0.802 17.105 1.000 13.840 96 TYR A CA 1
ATOM 1372 C C . TYR A 1 96 ? 19.000 1.703 18.139 1.000 14.223 96 TYR A C 1
ATOM 1373 O O . TYR A 1 96 ? 19.658 2.229 19.039 1.000 15.117 96 TYR A O 1
ATOM 1391 N N . CYS A 1 97 ? 17.677 1.811 18.054 1.000 13.953 97 CYS A N 1
ATOM 1392 C CA A CYS A 1 97 ? 16.968 2.430 19.157 0.530 12.819 97 CYS A CA 1
ATOM 1393 C CA B CYS A 1 97 ? 16.786 2.438 19.007 0.470 13.961 97 CYS A CA 1
ATOM 1394 C C . CYS A 1 97 ? 16.174 1.396 19.946 1.000 11.755 97 CYS A C 1
ATOM 1395 O O . CYS A 1 97 ? 15.784 0.311 19.481 1.000 14.045 97 CYS A O 1
ATOM 1408 N N . ALA A 1 98 ? 15.978 1.783 21.192 1.000 12.228 98 ALA A N 1
ATOM 1409 C CA . ALA A 1 98 ? 15.364 0.925 22.181 1.000 12.205 98 ALA A CA 1
ATOM 1410 C C . ALA A 1 98 ? 14.501 1.765 23.125 1.000 12.086 98 ALA A C 1
ATOM 1411 O O . ALA A 1 98 ? 14.733 2.949 23.300 1.000 12.208 98 ALA A O 1
ATOM 1418 N N . ALA A 1 99 ? 13.550 1.059 23.784 1.000 11.882 99 ALA A N 1
ATOM 1419 C CA . ALA A 1 99 ? 12.591 1.732 24.655 1.000 12.218 99 ALA A CA 1
ATOM 1420 C C . ALA A 1 99 ? 12.194 0.838 25.831 1.000 12.993 99 ALA A C 1
ATOM 1421 O O . ALA A 1 99 ? 12.239 -0.385 25.753 1.000 14.050 99 ALA A O 1
ATOM 1428 N N . ARG A 1 100 ? 11.774 1.539 26.891 1.000 13.028 100 ARG A N 1
ATOM 1429 C CA . ARG A 1 100 ? 11.267 0.880 28.075 1.000 13.862 100 ARG A CA 1
ATOM 1430 C C . ARG A 1 100 ? 10.173 1.759 28.674 1.000 13.247 100 ARG A C 1
ATOM 1431 O O . ARG A 1 100 ? 10.182 2.983 28.509 1.000 14.761 100 ARG A O 1
ATOM 1452 N N . GLU A 1 101 ? 9.258 1.128 29.425 1.000 14.798 101 GLU A N 1
ATOM 1453 C CA . GLU A 1 101 ? 8.164 1.916 29.987 1.000 15.977 101 GLU A CA 1
ATOM 1454 C C . GLU A 1 101 ? 8.605 2.857 31.114 1.000 16.007 101 GLU A C 1
ATOM 1455 O O . GLU A 1 101 ? 8.153 4.004 31.201 1.000 15.814 101 GLU A O 1
ATOM 1466 N N . SER A 1 102 ? 9.441 2.339 32.033 1.000 14.992 102 SER A N 1
ATOM 1467 C CA . SER A 1 102 ? 9.790 3.077 33.237 1.000 14.575 102 SER A CA 1
ATOM 1468 C C . SER A 1 102 ? 10.724 4.245 32.916 1.000 13.585 102 SER A C 1
ATOM 1469 O O . SER A 1 102 ? 11.708 4.094 32.184 1.000 14.959 102 SER A O 1
ATOM 1477 N N . THR A 1 103 ? 10.462 5.404 33.520 1.000 12.418 103 THR A N 1
ATOM 1478 C CA . THR A 1 103 ? 11.356 6.522 33.420 1.000 12.051 103 THR A CA 1
ATOM 1479 C C . THR A 1 103 ? 12.419 6.417 34.514 1.000 13.855 103 THR A C 1
ATOM 1480 O O . THR A 1 103 ? 12.534 5.409 35.217 1.000 16.858 103 THR A O 1
ATOM 1491 N N . TRP A 1 104 ? 13.262 7.446 34.542 1.000 12.483 104 TRP A N 1
ATOM 1492 C CA . TRP A 1 104 ? 14.446 7.451 35.381 1.000 13.191 104 TRP A CA 1
ATOM 1493 C C . TRP A 1 104 ? 14.856 8.885 35.663 1.000 12.755 104 TRP A C 1
ATOM 1494 O O . TRP A 1 104 ? 14.517 9.812 34.946 1.000 13.455 104 TRP A O 1
ATOM 1515 N N . TRP A 1 105 ? 15.624 9.021 36.741 1.000 14.032 105 TRP A N 1
ATOM 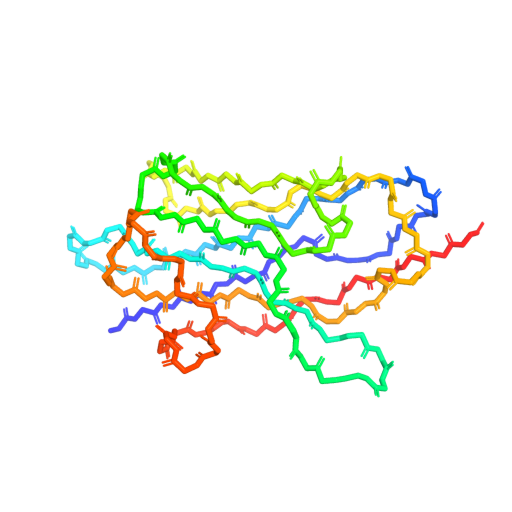1516 C CA . TRP A 1 105 ? 16.170 10.288 37.195 1.000 13.592 105 TRP A CA 1
ATOM 1517 C C . TRP A 1 105 ? 17.538 10.062 37.830 1.000 13.575 105 TRP A C 1
ATOM 1518 O O . TRP A 1 105 ? 18.549 10.523 37.302 1.000 15.220 105 TRP A O 1
ATOM 1539 N N . ILE A 1 106 ? 17.584 9.318 38.923 1.000 13.549 106 ILE A N 1
ATOM 1540 C CA A ILE A 1 106 ? 18.813 9.188 39.682 0.500 15.487 106 ILE A CA 1
ATOM 1541 C CA B ILE A 1 106 ? 18.805 9.178 39.682 0.500 15.493 106 ILE A CA 1
ATOM 1542 C C . ILE A 1 106 ? 19.803 8.276 38.944 1.000 15.836 106 ILE A C 1
ATOM 1543 O O . ILE A 1 106 ? 21.002 8.505 39.030 1.000 17.652 106 ILE A O 1
ATOM 1572 N N . THR A 1 107 ? 19.322 7.209 38.314 1.000 14.726 107 THR A N 1
ATOM 1573 C CA . THR A 1 107 ? 20.149 6.154 37.776 1.000 15.357 107 THR A CA 1
ATOM 1574 C C . THR A 1 107 ? 19.803 5.946 36.305 1.000 15.003 107 THR A C 1
ATOM 1575 O O . THR A 1 107 ? 18.656 5.760 35.939 1.000 15.574 107 THR A O 1
ATOM 1586 N N . VAL A 1 108 ? 20.803 6.010 35.431 1.000 13.837 108 VAL A N 1
ATOM 1587 C CA . VAL A 1 108 ? 20.608 5.747 34.017 1.000 13.918 108 VAL A CA 1
ATOM 1588 C C . VAL A 1 108 ? 20.435 4.251 33.800 1.000 13.994 108 VAL A C 1
ATOM 1589 O O . VAL A 1 108 ? 21.305 3.487 34.228 1.000 15.461 108 VAL A O 1
ATOM 1602 N N . PRO A 1 109 ? 19.422 3.767 33.049 1.000 13.869 109 PRO A N 1
ATOM 1603 C CA . PRO A 1 109 ? 19.341 2.361 32.696 1.000 14.886 109 PRO A CA 1
ATOM 1604 C C . PRO A 1 109 ? 20.223 2.113 31.487 1.000 14.114 109 PRO A C 1
ATOM 1605 O O . PRO A 1 109 ? 19.895 2.439 30.365 1.000 14.627 109 PRO A O 1
ATOM 1616 N N . LEU A 1 110 ? 21.413 1.580 31.744 1.000 15.545 110 LEU A N 1
ATOM 1617 C CA . LEU A 1 110 ? 22.428 1.467 30.699 1.000 16.035 110 LEU A CA 1
ATOM 1618 C C . LEU A 1 110 ? 22.406 0.154 29.933 1.000 17.126 110 LEU A C 1
ATOM 1619 O O . LEU A 1 110 ? 22.779 0.099 28.750 1.000 20.038 110 LEU A O 1
ATOM 1635 N N . GLY A 1 111 ? 22.025 -0.931 30.603 1.000 19.238 111 GLY A N 1
ATOM 1636 C CA . GLY A 1 111 ? 22.147 -2.219 29.944 1.000 20.919 111 GLY A CA 1
ATOM 1637 C C . GLY A 1 111 ? 21.093 -2.461 28.864 1.000 19.538 111 GLY A C 1
ATOM 1638 O O . GLY A 1 111 ? 19.945 -2.025 28.945 1.000 18.281 111 GLY A O 1
ATOM 1642 N N . GLU A 1 112 ? 21.453 -3.314 27.892 1.000 19.488 112 GLU A N 1
ATOM 1643 C CA . GLU A 1 112 ? 20.482 -3.701 26.874 1.000 19.403 112 GLU A CA 1
ATOM 1644 C C . GLU A 1 112 ? 19.249 -4.326 27.515 1.000 20.564 112 GLU A C 1
ATOM 1645 O O . GLU A 1 112 ? 18.164 -4.136 27.000 1.000 22.327 112 GLU A O 1
ATOM 1657 N N . ALA A 1 113 ? 19.434 -5.099 28.590 1.000 22.395 113 ALA A N 1
ATOM 1658 C CA . ALA A 1 113 ? 18.356 -5.840 29.213 1.000 25.448 113 ALA A CA 1
ATOM 1659 C C . ALA A 1 113 ? 17.351 -4.911 29.863 1.000 21.702 113 ALA A C 1
ATOM 1660 O O . ALA A 1 113 ? 16.263 -5.357 30.211 1.000 25.488 113 ALA A O 1
ATOM 1667 N N . GLU A 1 114 ? 17.698 -3.646 30.016 1.000 17.551 114 GLU A N 1
ATOM 1668 C CA . GLU A 1 114 ? 16.777 -2.695 30.619 1.000 17.613 114 GLU A CA 1
ATOM 1669 C C . GLU A 1 114 ? 15.728 -2.233 29.596 1.000 17.558 114 GLU A C 1
ATOM 1670 O O . GLU A 1 114 ? 14.781 -1.562 30.005 1.000 18.173 114 GLU A O 1
ATOM 1682 N N . TYR A 1 115 ? 15.869 -2.608 28.324 1.000 15.478 115 TYR A N 1
ATOM 1683 C CA . TYR A 1 115 ? 14.990 -2.157 27.262 1.000 14.600 115 TYR A CA 1
ATOM 1684 C C . TYR A 1 115 ? 14.317 -3.356 26.631 1.000 14.617 115 TYR A C 1
ATOM 1685 O O . TYR A 1 115 ? 14.953 -4.083 25.868 1.000 15.997 115 TYR A O 1
ATOM 1703 N N . PRO A 1 116 ? 13.016 -3.581 26.884 1.000 15.877 116 PRO A N 1
ATOM 1704 C CA . PRO A 1 116 ? 12.359 -4.701 26.251 1.000 16.396 116 PRO A CA 1
ATOM 1705 C C . PRO A 1 116 ? 12.083 -4.501 24.770 1.000 15.770 116 PRO A C 1
ATOM 1706 O O . PRO A 1 116 ? 11.840 -5.499 24.107 1.000 17.489 116 PRO A O 1
ATOM 1715 N N . TYR A 1 117 ? 12.015 -3.247 24.289 1.000 14.670 117 TYR A N 1
ATOM 1716 C CA . TYR A 1 117 ? 11.523 -2.988 22.945 1.000 14.098 117 TYR A CA 1
ATOM 1717 C C . TYR A 1 117 ? 12.663 -2.401 22.122 1.000 14.494 117 TYR A C 1
ATOM 1718 O O . TYR A 1 117 ? 13.295 -1.423 22.534 1.000 15.925 117 TYR A O 1
ATOM 1736 N N . TRP A 1 118 ? 12.858 -2.992 20.939 1.000 13.977 118 TRP A N 1
ATOM 1737 C CA . TRP A 1 118 ? 13.909 -2.563 20.038 1.000 13.221 118 TRP A CA 1
ATOM 1738 C C . TRP A 1 118 ? 13.344 -2.377 18.650 1.000 15.496 118 TRP A C 1
ATOM 1739 O O . TRP A 1 118 ? 12.333 -3.006 18.298 1.000 16.843 118 TRP A O 1
ATOM 1759 N N . GLY A 1 119 ? 14.028 -1.523 17.884 1.000 16.019 119 GLY A N 1
ATOM 1760 C CA . GLY A 1 119 ? 13.798 -1.463 16.457 1.000 17.243 119 GLY A CA 1
ATOM 1761 C C . GLY A 1 119 ? 14.873 -2.179 15.680 1.000 17.605 119 GLY A C 1
ATOM 1762 O O . GLY A 1 119 ? 15.861 -2.569 16.241 1.000 25.480 119 GLY A O 1
ATOM 1766 N N . GLN A 1 120 ? 14.717 -2.255 14.392 1.000 18.141 120 GLN A N 1
ATOM 1767 C CA A GLN A 1 120 ? 15.775 -2.753 13.520 0.410 18.804 120 GLN A CA 1
ATOM 1768 C CA B GLN A 1 120 ? 15.786 -2.758 13.539 0.590 17.901 120 GLN A CA 1
ATOM 1769 C C . GLN A 1 120 ? 16.807 -1.645 13.341 1.000 19.909 120 GLN A C 1
ATOM 1770 O O . GLN A 1 120 ? 16.503 -0.443 13.374 1.000 23.929 120 GLN A O 1
ATOM 1793 N N . GLY A 1 121 ? 18.036 -2.062 13.148 1.000 21.099 121 GLY A N 1
ATOM 1794 C CA . GLY A 1 121 ? 19.125 -1.120 13.019 1.000 22.449 121 GLY A CA 1
ATOM 1795 C C . GLY A 1 121 ? 19.076 -0.318 11.726 1.000 21.029 121 GLY A C 1
ATOM 1796 O O . GLY A 1 121 ? 18.483 -0.743 10.740 1.000 23.625 121 GLY A O 1
ATOM 1800 N N . THR A 1 122 ? 19.800 0.812 11.755 1.000 20.160 122 THR A N 1
ATOM 1801 C CA . THR A 1 122 ? 19.993 1.686 10.617 1.000 20.034 122 THR A CA 1
ATOM 1802 C C . THR A 1 122 ? 21.503 1.898 10.469 1.000 20.124 122 THR A C 1
ATOM 1803 O O . THR A 1 122 ? 22.187 2.172 11.441 1.000 18.987 122 THR A O 1
ATOM 1813 N N . GLN A 1 123 ? 22.034 1.631 9.271 1.000 19.407 123 GLN A N 1
ATOM 1814 C CA . GLN A 1 123 ? 23.468 1.695 9.030 1.000 19.459 123 GLN A CA 1
ATOM 1815 C C . GLN A 1 123 ? 23.885 3.134 8.772 1.000 20.068 123 GLN A C 1
ATOM 1816 O O . GLN A 1 123 ? 23.243 3.839 8.009 1.000 21.444 123 GLN A O 1
ATOM 1830 N N . VAL A 1 124 ? 24.982 3.538 9.422 1.000 18.263 124 VAL A N 1
ATOM 1831 C CA . VAL A 1 124 ? 25.631 4.807 9.149 1.000 19.557 124 VAL A CA 1
ATOM 1832 C C . VAL A 1 124 ? 27.050 4.476 8.696 1.000 18.838 124 VAL A C 1
ATOM 1833 O O . VAL A 1 124 ? 27.749 3.745 9.401 1.000 19.490 124 VAL A O 1
ATOM 1846 N N . THR A 1 125 ? 27.467 5.082 7.576 1.000 19.760 125 THR A N 1
ATOM 1847 C CA . THR A 1 125 ? 28.797 4.888 7.054 1.000 21.643 125 THR A CA 1
ATOM 1848 C C . THR A 1 125 ? 29.420 6.247 6.822 1.000 23.263 125 THR A C 1
ATOM 1849 O O . THR A 1 125 ? 28.871 7.076 6.105 1.000 26.612 125 THR A O 1
ATOM 1860 N N . VAL A 1 126 ? 30.556 6.472 7.485 1.000 20.404 126 VAL A N 1
ATOM 1861 C CA . VAL A 1 126 ? 31.283 7.720 7.363 1.000 20.810 126 VAL A CA 1
ATOM 1862 C C . VAL A 1 126 ? 32.592 7.464 6.606 1.000 23.473 126 VAL A C 1
ATOM 1863 O O . VAL A 1 126 ? 33.408 6.637 7.003 1.000 26.648 126 VAL A O 1
ATOM 1876 N N . SER A 1 127 ? 32.808 8.246 5.543 1.000 27.699 127 SER A N 1
ATOM 1877 C CA . SER A 1 127 ? 33.973 8.111 4.693 1.000 33.079 127 SER A CA 1
ATOM 1878 C C . SER A 1 127 ? 34.614 9.464 4.464 1.000 40.737 127 SER A C 1
ATOM 1879 O O . SER A 1 127 ? 33.892 10.430 4.298 1.000 37.931 127 SER A O 1
ATOM 1887 N N . SER A 1 128 ? 35.952 9.508 4.420 1.000 46.598 128 SER A N 1
ATOM 1888 C CA . SER A 1 128 ? 36.655 10.733 4.086 1.000 54.656 128 SER A CA 1
ATOM 1889 C C . SER A 1 128 ? 36.598 10.960 2.574 1.000 67.115 128 SER A C 1
ATOM 1890 O O . SER A 1 128 ? 37.007 12.065 2.164 1.000 62.784 128 SER A O 1
#